Protein AF-A0A850J773-F1 (afdb_monomer_lite)

Structure (mmCIF, N/CA/C/O backbone):
data_AF-A0A850J773-F1
#
_entry.id   AF-A0A850J773-F1
#
loop_
_atom_site.group_PDB
_atom_site.id
_atom_site.type_symbol
_atom_site.label_atom_id
_atom_site.label_alt_id
_atom_site.label_comp_id
_atom_site.label_asym_id
_atom_site.label_entity_id
_atom_site.label_seq_id
_atom_site.pdbx_PDB_ins_code
_atom_site.Cartn_x
_atom_site.Cartn_y
_atom_site.Cartn_z
_atom_site.occupancy
_atom_site.B_iso_or_equiv
_atom_site.auth_seq_id
_atom_site.auth_comp_id
_atom_site.auth_asym_id
_atom_site.auth_atom_id
_atom_site.pdbx_PDB_model_num
ATOM 1 N N . MET A 1 1 ? -44.066 20.534 68.972 1.00 58.81 1 MET A N 1
ATOM 2 C CA . MET A 1 1 ? -43.084 21.123 68.030 1.00 58.81 1 MET A CA 1
ATOM 3 C C . MET A 1 1 ? -41.757 20.356 67.958 1.00 58.81 1 MET A C 1
ATOM 5 O O . MET A 1 1 ? -41.167 20.352 66.892 1.00 58.81 1 MET A O 1
ATOM 9 N N . LEU A 1 2 ? -41.313 19.636 69.001 1.00 62.97 2 LEU A N 1
ATOM 10 C CA . LEU A 1 2 ? -40.086 18.809 68.948 1.00 62.97 2 LEU A CA 1
ATOM 11 C C . LEU A 1 2 ? -40.220 17.510 68.120 1.00 62.97 2 LEU A C 1
ATOM 13 O O . LEU A 1 2 ? -39.274 17.118 67.444 1.00 62.97 2 LEU A O 1
ATOM 17 N N . ALA A 1 3 ? -41.398 16.875 68.120 1.00 63.06 3 ALA A N 1
ATOM 18 C CA . ALA A 1 3 ? -41.641 15.643 67.357 1.00 63.06 3 ALA A CA 1
ATOM 19 C C . ALA A 1 3 ? -41.588 15.845 65.825 1.00 63.06 3 ALA A C 1
ATOM 21 O O . ALA A 1 3 ? -41.053 14.999 65.116 1.00 63.06 3 ALA A O 1
ATOM 22 N N . ASP A 1 4 ? -42.066 16.992 65.322 1.00 69.94 4 ASP A N 1
ATOM 23 C CA . ASP A 1 4 ? -42.045 17.335 63.886 1.00 69.94 4 ASP A CA 1
ATOM 24 C C . ASP A 1 4 ? -40.612 17.538 63.360 1.00 69.94 4 ASP A C 1
ATOM 26 O O . ASP A 1 4 ? -40.263 17.100 62.265 1.00 69.94 4 ASP A O 1
ATOM 30 N N . LEU A 1 5 ? -39.737 18.132 64.180 1.00 69.94 5 LEU A N 1
ATOM 31 C CA . LEU A 1 5 ? -38.326 18.335 63.839 1.00 69.94 5 LEU A CA 1
ATOM 32 C C . LEU A 1 5 ? -37.548 17.013 63.779 1.00 69.94 5 LEU A C 1
ATOM 34 O O . LEU A 1 5 ? -36.733 16.823 62.876 1.00 69.94 5 LEU A O 1
ATOM 38 N N . GLY A 1 6 ? -37.831 16.080 64.692 1.00 72.38 6 GLY A N 1
ATOM 39 C CA . GLY A 1 6 ? -37.252 14.734 64.658 1.00 72.38 6 GLY A CA 1
ATOM 40 C C . GLY A 1 6 ? -37.670 13.955 63.409 1.00 72.38 6 GLY A C 1
ATOM 41 O O . GLY A 1 6 ? -36.832 13.354 62.742 1.00 72.38 6 GLY A O 1
ATOM 42 N N . GLN A 1 7 ? -38.947 14.041 63.031 1.00 76.19 7 GLN A N 1
ATOM 43 C CA . GLN A 1 7 ? -39.485 13.342 61.863 1.00 76.19 7 GLN A CA 1
ATOM 44 C C . GLN A 1 7 ? -38.926 13.891 60.540 1.00 76.19 7 GLN A C 1
ATOM 46 O O . GLN A 1 7 ? -38.600 13.124 59.633 1.00 76.19 7 GLN A O 1
ATOM 51 N N . ARG A 1 8 ? -38.739 15.215 60.444 1.00 72.19 8 ARG A N 1
ATOM 52 C CA . ARG A 1 8 ? -38.042 15.853 59.313 1.00 72.19 8 ARG A CA 1
ATOM 53 C C . ARG A 1 8 ? -36.569 15.455 59.248 1.00 72.19 8 ARG A C 1
ATOM 55 O O . ARG A 1 8 ? -36.061 15.200 58.160 1.00 72.19 8 ARG A O 1
ATOM 62 N N . SER A 1 9 ? -35.894 15.377 60.395 1.00 78.50 9 SER A N 1
ATOM 63 C CA . SER A 1 9 ? -34.486 14.975 60.470 1.00 78.50 9 SER A CA 1
ATOM 64 C C . SER A 1 9 ? -34.274 13.531 60.006 1.00 78.50 9 SER A C 1
ATOM 66 O O . SER A 1 9 ? -33.351 13.275 59.237 1.00 78.50 9 SER A O 1
ATOM 68 N N . GLU A 1 10 ? -35.149 12.604 60.402 1.00 85.69 10 GLU A N 1
ATOM 69 C CA . GLU A 1 10 ? -35.089 11.210 59.944 1.00 85.69 10 GLU A CA 1
ATOM 70 C C . GLU A 1 10 ? -35.346 11.073 58.443 1.00 85.69 10 GLU A C 1
ATOM 72 O O . GLU A 1 10 ? -34.638 10.333 57.759 1.00 85.69 10 GLU A O 1
ATOM 77 N N . ARG A 1 11 ? -36.301 11.841 57.906 1.00 83.50 11 ARG A N 1
ATOM 78 C CA . ARG A 1 11 ? -36.581 11.858 56.468 1.00 83.50 11 ARG A CA 1
ATOM 79 C C . ARG A 1 11 ? -35.377 12.343 55.660 1.00 83.50 11 ARG A C 1
ATOM 81 O O . ARG A 1 11 ? -34.962 11.667 54.730 1.00 83.50 11 ARG A O 1
ATOM 88 N N . LEU A 1 12 ? -34.756 13.444 56.081 1.00 83.31 12 LEU A N 1
ATOM 89 C CA . LEU A 1 12 ? -33.557 13.977 55.428 1.00 83.31 12 LEU A CA 1
ATOM 90 C C . LEU A 1 12 ? -32.383 12.990 55.464 1.00 83.31 12 LEU A C 1
ATOM 92 O O . LEU A 1 12 ? -31.647 12.878 54.490 1.00 83.31 12 LEU A O 1
ATOM 96 N N . ARG A 1 13 ? -32.211 12.242 56.563 1.00 86.00 13 ARG A N 1
ATOM 97 C CA . ARG A 1 13 ? -31.188 11.185 56.650 1.00 86.00 13 ARG A CA 1
ATOM 98 C C . ARG A 1 13 ? -31.476 10.010 55.718 1.00 86.00 13 ARG A C 1
ATOM 100 O O . ARG A 1 13 ? -30.536 9.400 55.217 1.00 86.00 13 ARG A O 1
ATOM 107 N N . ALA A 1 14 ? -32.747 9.662 55.524 1.00 89.62 14 ALA A N 1
ATOM 108 C CA . ALA A 1 14 ? -33.141 8.626 54.577 1.00 89.62 14 ALA A CA 1
ATOM 109 C C . ALA A 1 14 ? -32.876 9.067 53.132 1.00 89.62 14 ALA A C 1
ATOM 111 O O . ALA A 1 14 ? -32.243 8.318 52.391 1.00 89.62 14 ALA A O 1
ATOM 112 N N . ASP A 1 15 ? -33.260 10.296 52.785 1.00 83.56 15 ASP A N 1
ATOM 113 C CA . ASP A 1 15 ? -33.037 10.870 51.455 1.00 83.56 15 ASP A CA 1
ATOM 114 C C . ASP A 1 15 ? -31.532 10.965 51.136 1.00 83.56 15 ASP A C 1
ATOM 116 O O . ASP A 1 15 ? -31.108 10.623 50.035 1.00 83.56 15 ASP A O 1
ATOM 120 N N . LEU A 1 16 ? -30.696 11.343 52.114 1.00 87.94 16 LEU A N 1
ATOM 121 C CA . LEU A 1 16 ? -29.240 11.420 51.937 1.00 87.94 16 LEU A CA 1
ATOM 122 C C . LEU A 1 16 ? -28.620 10.054 51.599 1.00 87.94 16 LEU A C 1
ATOM 124 O O . LEU A 1 16 ? -27.820 9.956 50.673 1.00 87.94 16 LEU A O 1
ATOM 128 N N . ARG A 1 17 ? -29.031 8.992 52.307 1.00 92.56 17 ARG A N 1
ATOM 129 C CA . ARG A 1 17 ? -28.554 7.623 52.046 1.00 92.56 17 ARG A CA 1
ATOM 130 C C . ARG A 1 17 ? -28.968 7.119 50.665 1.00 92.56 17 ARG A C 1
ATOM 132 O O . ARG A 1 17 ? -28.201 6.406 50.023 1.00 92.56 17 ARG A O 1
ATOM 139 N N . ASP A 1 18 ? -30.167 7.475 50.213 1.00 91.38 18 ASP A N 1
ATOM 140 C CA . ASP A 1 18 ? -30.659 7.090 48.888 1.00 91.38 18 ASP A CA 1
ATOM 141 C C . ASP A 1 18 ? -29.899 7.817 47.764 1.00 91.38 18 ASP A C 1
ATOM 143 O O . ASP A 1 18 ? -29.478 7.202 46.780 1.00 91.38 18 ASP A O 1
ATOM 147 N N . LEU A 1 19 ? -29.616 9.111 47.954 1.00 86.81 19 LEU A N 1
ATOM 148 C CA . LEU A 1 19 ? -28.778 9.905 47.051 1.00 86.81 19 LEU A CA 1
ATOM 149 C C . LEU A 1 19 ? -27.335 9.388 46.986 1.00 86.81 19 LEU A C 1
ATOM 151 O O . LEU A 1 19 ? -26.788 9.253 45.892 1.00 86.81 19 LEU A O 1
ATOM 155 N N . GLU A 1 20 ? -26.728 9.051 48.125 1.00 90.50 20 GLU A N 1
ATOM 156 C CA . GLU A 1 20 ? -25.395 8.435 48.180 1.00 90.50 20 GLU A CA 1
ATOM 157 C C . GLU A 1 20 ? -25.377 7.068 47.478 1.00 90.50 20 GLU A C 1
ATOM 159 O O . GLU A 1 20 ? -24.472 6.782 46.692 1.00 90.50 20 GLU A O 1
ATOM 164 N N . GLY A 1 21 ? -26.411 6.245 47.689 1.00 90.06 21 GLY A N 1
ATOM 165 C CA . GLY A 1 21 ? -26.567 4.955 47.016 1.00 90.06 21 GLY A CA 1
ATOM 166 C C . GLY A 1 21 ? -26.762 5.081 45.502 1.00 90.06 21 GLY A C 1
ATOM 167 O O . GLY A 1 21 ? -26.214 4.285 44.733 1.00 90.06 21 GLY A O 1
ATOM 168 N N . THR A 1 22 ? -27.505 6.097 45.062 1.00 85.62 22 THR A N 1
ATOM 169 C CA . THR A 1 22 ? -27.707 6.416 43.643 1.00 85.62 22 THR A CA 1
ATOM 170 C C . THR A 1 22 ? -26.409 6.900 43.006 1.00 85.62 22 THR A C 1
ATOM 172 O O . THR A 1 22 ? -26.013 6.381 41.963 1.00 85.62 22 THR A O 1
ATOM 175 N N . ARG A 1 23 ? -25.689 7.814 43.666 1.00 83.31 23 ARG A N 1
ATOM 176 C CA . ARG A 1 23 ? -24.384 8.312 43.217 1.00 83.31 23 ARG A CA 1
ATOM 177 C C . ARG A 1 23 ? -23.370 7.180 43.047 1.00 83.31 23 ARG A C 1
ATOM 179 O O . ARG A 1 23 ? -22.786 7.060 41.978 1.00 83.31 23 ARG A O 1
ATOM 186 N N . ALA A 1 24 ? -23.228 6.308 44.045 1.00 85.44 24 ALA A N 1
ATOM 187 C CA . ALA A 1 24 ? -22.283 5.192 43.985 1.00 85.44 24 ALA A CA 1
ATOM 188 C C . ALA A 1 24 ? -22.616 4.181 42.870 1.00 85.44 24 ALA A C 1
ATOM 190 O O . ALA A 1 24 ? -21.734 3.489 42.367 1.00 85.44 24 ALA A O 1
ATOM 191 N N . ARG A 1 25 ? -23.895 4.049 42.493 1.00 82.62 25 ARG A N 1
ATOM 192 C CA . ARG A 1 25 ? -24.319 3.209 41.364 1.00 82.62 25 ARG A CA 1
ATOM 193 C C . ARG A 1 25 ? -23.948 3.852 40.029 1.00 82.62 25 ARG A C 1
ATOM 195 O O . ARG A 1 25 ? -23.358 3.178 39.197 1.00 82.62 25 ARG A O 1
ATOM 202 N N . LEU A 1 26 ? -24.218 5.150 39.882 1.00 79.50 26 LEU A N 1
ATOM 203 C CA . LEU A 1 26 ? -23.856 5.921 38.691 1.00 79.50 26 LEU A CA 1
ATOM 204 C C . LEU A 1 26 ? -22.338 5.975 38.470 1.00 79.50 26 LEU A C 1
ATOM 206 O O . LEU A 1 26 ? -21.896 5.861 37.333 1.00 79.50 26 LEU A O 1
ATOM 210 N N . GLU A 1 27 ? -21.542 6.101 39.537 1.00 77.00 27 GLU A N 1
ATOM 211 C CA . GLU A 1 27 ? -20.073 6.061 39.459 1.00 77.00 27 GLU A CA 1
ATOM 212 C C . GLU A 1 27 ? -19.576 4.702 38.926 1.00 77.00 27 GLU A C 1
ATOM 214 O O . GLU A 1 27 ? -18.782 4.674 37.990 1.00 77.00 27 GLU A O 1
ATOM 219 N N . ARG A 1 28 ? -20.116 3.575 39.418 1.00 79.06 28 ARG A N 1
ATOM 220 C CA . ARG A 1 28 ? -19.766 2.229 38.915 1.00 79.06 28 ARG A CA 1
ATOM 221 C C . ARG A 1 28 ? -20.194 1.985 37.466 1.00 79.06 28 ARG A C 1
ATOM 223 O O . ARG A 1 28 ? -19.450 1.367 36.709 1.00 79.06 28 ARG A O 1
ATOM 230 N N . ASP A 1 29 ? -21.382 2.447 37.082 1.00 75.88 29 ASP A N 1
ATOM 231 C CA . ASP A 1 29 ? -21.880 2.304 35.709 1.00 75.88 29 ASP A CA 1
ATOM 232 C C . ASP A 1 29 ? -21.045 3.152 34.731 1.00 75.88 29 ASP A C 1
ATOM 234 O O . ASP A 1 29 ? -20.742 2.704 33.623 1.00 75.88 29 ASP A O 1
ATOM 238 N N . ALA A 1 30 ? -20.614 4.345 35.158 1.00 73.88 30 ALA A N 1
ATOM 239 C CA . ALA A 1 30 ? -19.709 5.199 34.394 1.00 73.88 30 ALA A CA 1
ATOM 240 C C . ALA A 1 30 ? -18.315 4.566 34.230 1.00 73.88 30 ALA A C 1
ATOM 242 O O . ALA A 1 30 ? -17.812 4.520 33.110 1.00 73.88 30 ALA A O 1
ATOM 243 N N . GLU A 1 31 ? -17.728 4.019 35.302 1.00 76.19 31 GLU A N 1
ATOM 244 C CA . GLU A 1 31 ? -16.441 3.300 35.263 1.00 76.19 31 GLU A CA 1
ATOM 245 C C . GLU A 1 31 ? -16.491 2.042 34.376 1.00 76.19 31 GLU A C 1
ATOM 247 O O . GLU A 1 31 ? -15.561 1.759 33.618 1.00 76.19 31 GLU A O 1
ATOM 252 N N . GLY A 1 32 ? -17.589 1.280 34.427 1.00 73.94 32 GLY A N 1
ATOM 253 C CA . GLY A 1 32 ? -17.797 0.128 33.546 1.00 73.94 32 GLY A CA 1
ATOM 254 C C . GLY A 1 32 ? -17.945 0.533 32.075 1.00 73.94 32 GLY A C 1
ATOM 255 O O . GLY A 1 32 ? -17.404 -0.133 31.188 1.00 73.94 32 GLY A O 1
ATOM 256 N N . GLY A 1 33 ? -18.635 1.647 31.816 1.00 76.38 33 GLY A N 1
ATOM 257 C CA . GLY A 1 33 ? -18.763 2.238 30.485 1.00 76.38 33 GLY A CA 1
ATOM 258 C C . GLY A 1 33 ? -17.424 2.703 29.915 1.00 76.38 33 GLY A C 1
ATOM 259 O O . GLY A 1 33 ? -17.122 2.404 28.759 1.00 76.38 33 GLY A O 1
ATOM 260 N N . THR A 1 34 ? -16.589 3.360 30.725 1.00 80.00 34 THR A N 1
ATOM 261 C CA . THR A 1 34 ? -15.258 3.812 30.292 1.00 80.00 34 THR A CA 1
ATOM 262 C C . THR A 1 34 ? -14.318 2.637 30.029 1.00 80.00 34 THR A C 1
ATOM 264 O O . THR A 1 34 ? -13.646 2.617 29.002 1.00 80.00 34 THR A O 1
ATOM 267 N N . ALA A 1 35 ? -14.322 1.607 30.883 1.00 80.62 35 ALA A N 1
ATOM 268 C CA . ALA A 1 35 ? -13.496 0.413 30.686 1.00 80.62 35 ALA A CA 1
ATOM 269 C C . ALA A 1 35 ? -13.868 -0.372 29.413 1.00 80.62 35 ALA A C 1
ATOM 271 O O . ALA A 1 35 ? -12.991 -0.886 28.715 1.00 80.62 35 ALA A O 1
ATOM 272 N N . LEU A 1 36 ? -15.164 -0.466 29.094 1.00 84.00 36 LEU A N 1
ATOM 273 C CA . LEU A 1 36 ? -15.629 -1.115 27.867 1.00 84.00 36 LEU A CA 1
ATOM 274 C C . LEU A 1 36 ? -15.214 -0.332 26.617 1.00 84.00 36 LEU A C 1
ATOM 276 O O . LEU A 1 36 ? -14.828 -0.944 25.620 1.00 84.00 36 LEU A O 1
ATOM 280 N N . GLU A 1 37 ? -15.289 0.997 26.664 1.00 85.94 37 GLU A N 1
ATOM 281 C CA . GLU A 1 37 ? -14.901 1.838 25.533 1.00 85.94 37 GLU A CA 1
ATOM 282 C C . GLU A 1 37 ? -13.394 1.761 25.270 1.00 85.94 37 GLU A C 1
ATOM 284 O O . GLU A 1 37 ? -12.984 1.463 24.148 1.00 85.94 37 GLU A O 1
ATOM 289 N N . GLU A 1 38 ? -12.566 1.852 26.315 1.00 88.25 38 GLU A N 1
ATOM 290 C CA . GLU A 1 38 ? -11.119 1.642 26.188 1.00 88.25 38 GLU A CA 1
ATOM 291 C C . GLU A 1 38 ? -10.780 0.264 25.602 1.00 88.25 38 GLU A C 1
ATOM 293 O O . GLU A 1 38 ? -9.881 0.129 24.768 1.00 88.25 38 GLU A O 1
ATOM 298 N N . ALA A 1 39 ? -11.491 -0.789 26.021 1.00 86.88 39 ALA A N 1
ATOM 299 C CA . ALA A 1 39 ? -11.277 -2.130 25.488 1.00 86.88 39 ALA A CA 1
ATOM 300 C C . ALA A 1 39 ? -11.608 -2.213 23.987 1.00 86.88 39 ALA A C 1
ATOM 302 O O . ALA A 1 39 ? -10.890 -2.881 23.237 1.00 86.88 39 ALA A O 1
ATOM 303 N N . ARG A 1 40 ? -12.658 -1.517 23.530 1.00 89.44 40 ARG A N 1
ATOM 304 C CA . ARG A 1 40 ? -13.038 -1.444 22.109 1.00 89.44 40 ARG A CA 1
ATOM 305 C C . ARG A 1 40 ? -12.035 -0.657 21.278 1.00 89.44 40 ARG A C 1
ATOM 307 O O . ARG A 1 40 ? -11.681 -1.106 20.186 1.00 89.44 40 ARG A O 1
ATOM 314 N N . GLU A 1 41 ? -11.543 0.469 21.784 1.00 89.69 41 GLU A N 1
ATOM 315 C CA . GLU A 1 41 ? -10.503 1.257 21.113 1.00 89.69 41 GLU A CA 1
ATOM 316 C C . GLU A 1 41 ? -9.211 0.448 20.952 1.00 89.69 41 GLU A C 1
ATOM 318 O O . GLU A 1 41 ? -8.627 0.395 19.864 1.00 89.69 41 GLU A O 1
ATOM 323 N N . ARG A 1 42 ? -8.798 -0.272 22.004 1.00 88.88 42 ARG A N 1
ATOM 324 C CA . ARG A 1 42 ? -7.638 -1.175 21.947 1.00 88.88 42 ARG A CA 1
ATOM 325 C C . ARG A 1 42 ? -7.860 -2.314 20.959 1.00 88.88 42 ARG A C 1
ATOM 327 O O . ARG A 1 42 ? -6.982 -2.581 20.145 1.00 88.88 42 ARG A O 1
ATOM 334 N N . ALA A 1 43 ? -9.027 -2.959 20.986 1.00 88.31 43 ALA A N 1
ATOM 335 C CA . ALA A 1 43 ? -9.360 -4.026 20.043 1.00 88.31 43 ALA A CA 1
ATOM 336 C C . ALA A 1 43 ? -9.339 -3.532 18.588 1.00 88.31 43 ALA A C 1
ATOM 3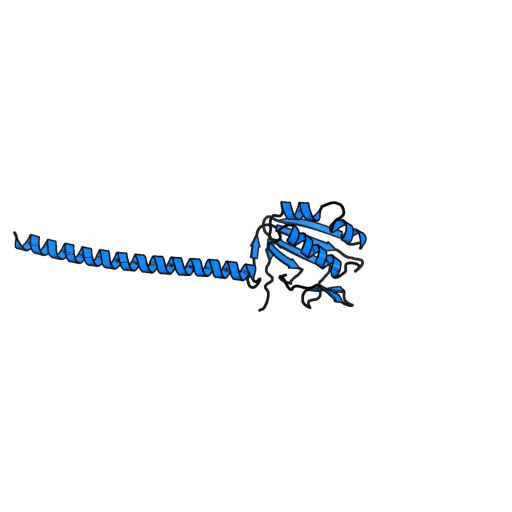38 O O . ALA A 1 43 ? -8.807 -4.217 17.717 1.00 88.31 43 ALA A O 1
ATOM 339 N N . THR A 1 44 ? -9.850 -2.325 18.337 1.00 87.31 44 THR A N 1
ATOM 340 C CA . THR A 1 44 ? -9.800 -1.681 17.017 1.00 87.31 44 THR A CA 1
ATOM 341 C C . THR A 1 44 ? -8.359 -1.424 16.589 1.00 87.31 44 THR A C 1
ATOM 343 O O . THR A 1 44 ? -7.960 -1.817 15.495 1.00 87.31 44 THR A O 1
ATOM 346 N N . THR A 1 45 ? -7.550 -0.847 17.480 1.00 86.12 45 THR A N 1
ATOM 347 C CA . THR A 1 45 ? -6.123 -0.591 17.239 1.00 86.12 45 THR A CA 1
ATOM 348 C C . THR A 1 45 ? -5.386 -1.884 16.888 1.00 86.12 45 THR A C 1
ATOM 350 O O . THR A 1 45 ? -4.711 -1.960 15.863 1.00 86.12 45 THR A O 1
ATOM 353 N N . TYR A 1 46 ? -5.569 -2.942 17.682 1.00 87.94 46 TYR A N 1
ATOM 354 C CA . TYR A 1 46 ? -4.956 -4.241 17.412 1.00 87.94 46 TYR A CA 1
ATOM 355 C C . TYR A 1 46 ? -5.471 -4.883 16.126 1.00 87.94 46 TYR A C 1
ATOM 357 O O . TYR A 1 46 ? -4.681 -5.481 15.402 1.00 87.94 46 TYR A O 1
ATOM 365 N N . GLY A 1 47 ? -6.757 -4.735 15.802 1.00 87.69 47 GLY A N 1
ATOM 366 C CA . GLY A 1 47 ? -7.317 -5.239 14.551 1.00 87.69 47 GLY A CA 1
ATOM 367 C C . GLY A 1 47 ? -6.731 -4.548 13.317 1.00 87.69 47 GLY A C 1
ATOM 368 O O . GLY A 1 47 ? -6.432 -5.207 12.322 1.00 87.69 47 GLY A O 1
ATOM 369 N N . ILE A 1 48 ? -6.488 -3.235 13.384 1.00 88.31 48 ILE A N 1
ATOM 370 C CA . ILE A 1 48 ? -5.810 -2.497 12.309 1.00 88.31 48 ILE A CA 1
ATOM 371 C C . ILE A 1 48 ? -4.353 -2.960 12.178 1.00 88.31 48 ILE A C 1
ATOM 373 O O . ILE A 1 48 ? -3.922 -3.271 11.065 1.00 88.31 48 ILE A O 1
ATOM 377 N N . LEU A 1 49 ? -3.619 -3.072 13.292 1.00 85.50 49 LEU A N 1
ATOM 378 C CA . LEU A 1 49 ? -2.217 -3.517 13.306 1.00 85.50 49 LEU A CA 1
ATOM 379 C C . LEU A 1 49 ? -2.052 -4.959 12.803 1.00 85.50 49 LEU A C 1
ATOM 381 O O . LEU A 1 49 ? -1.135 -5.250 12.041 1.00 85.50 49 LEU A O 1
ATOM 385 N N . ALA A 1 50 ? -2.965 -5.855 13.184 1.00 84.88 50 ALA A N 1
ATOM 386 C CA . ALA A 1 50 ? -2.999 -7.238 12.708 1.00 84.88 50 ALA A CA 1
ATOM 387 C C . ALA A 1 50 ? -3.487 -7.360 11.252 1.00 84.88 50 ALA A C 1
ATOM 389 O O . ALA A 1 50 ? -3.418 -8.432 10.651 1.00 84.88 50 ALA A O 1
ATOM 390 N N . GLY A 1 51 ? -4.009 -6.275 10.677 1.00 89.31 51 GLY A N 1
ATOM 391 C CA . GLY A 1 51 ? -4.579 -6.261 9.339 1.00 89.31 51 GLY A CA 1
ATOM 392 C C . GLY A 1 51 ? -5.950 -6.920 9.219 1.00 89.31 51 GLY A C 1
ATOM 393 O O . GLY A 1 51 ? -6.397 -7.133 8.098 1.00 89.31 51 GLY A O 1
ATOM 394 N N . THR A 1 52 ? -6.626 -7.237 10.325 1.00 89.69 52 THR A N 1
ATOM 395 C CA . THR A 1 52 ? -7.956 -7.875 10.345 1.00 89.69 52 THR A CA 1
ATOM 396 C C . THR A 1 52 ? -9.109 -6.877 10.246 1.00 89.69 52 THR A C 1
ATOM 398 O O . THR A 1 52 ? -10.242 -7.277 9.985 1.00 89.69 52 THR A O 1
ATOM 401 N N . LEU A 1 53 ? -8.830 -5.580 10.408 1.00 91.19 53 LEU A N 1
ATOM 402 C CA . LEU A 1 53 ? -9.785 -4.492 10.199 1.00 91.19 53 LEU A CA 1
ATOM 403 C C . LEU A 1 53 ? -9.345 -3.561 9.057 1.00 91.19 53 LEU A C 1
ATOM 405 O O . LEU A 1 53 ? -8.136 -3.385 8.829 1.00 91.19 53 LEU A O 1
ATOM 409 N N . PRO A 1 54 ? -10.306 -2.958 8.329 1.00 94.81 54 PRO A N 1
ATOM 410 C CA . PRO A 1 54 ? -10.004 -1.915 7.358 1.00 94.81 54 PRO A CA 1
ATOM 411 C C . PRO A 1 54 ? -9.441 -0.678 8.066 1.00 94.81 54 PRO A C 1
ATOM 413 O O . PRO A 1 54 ? -9.641 -0.486 9.267 1.00 94.81 54 PRO A O 1
ATOM 416 N N . ALA A 1 55 ? -8.743 0.165 7.314 1.00 95.00 55 ALA A N 1
ATOM 417 C CA . ALA A 1 55 ? -8.147 1.390 7.833 1.00 95.00 55 ALA A CA 1
ATOM 418 C C . ALA A 1 55 ? -8.331 2.548 6.854 1.00 95.00 55 ALA A C 1
ATOM 420 O O . ALA A 1 55 ? -8.373 2.354 5.638 1.00 95.00 55 ALA A O 1
ATOM 421 N N . GLU A 1 56 ? -8.405 3.763 7.387 1.00 97.12 56 GLU A N 1
ATOM 422 C CA . GLU A 1 56 ? -8.460 4.988 6.600 1.00 97.12 56 GLU A CA 1
ATOM 423 C C . GLU A 1 56 ? -7.537 6.040 7.213 1.00 97.12 56 GLU A C 1
ATOM 425 O O . GLU A 1 56 ? -7.436 6.148 8.433 1.00 97.12 56 GLU A O 1
ATOM 430 N N . GLY A 1 57 ? -6.885 6.839 6.374 1.00 97.44 57 GLY A N 1
ATOM 431 C CA . GLY A 1 57 ? -5.986 7.896 6.834 1.00 97.44 57 GLY A CA 1
ATOM 432 C C . GLY A 1 57 ? -5.338 8.656 5.680 1.00 97.44 57 GLY A C 1
ATOM 433 O O . GLY A 1 57 ? -5.610 8.342 4.518 1.00 97.44 57 GLY A O 1
ATOM 434 N N . PRO A 1 58 ? -4.506 9.670 5.959 1.00 98.44 58 PRO A N 1
ATOM 435 C CA . PRO A 1 58 ? -3.704 10.313 4.924 1.00 98.44 58 PRO A CA 1
ATOM 436 C C . PRO A 1 58 ? -2.724 9.308 4.314 1.00 98.44 58 PRO A C 1
ATOM 438 O O . PRO A 1 58 ? -2.368 8.309 4.940 1.00 98.44 58 PRO A O 1
ATOM 441 N N . GLY A 1 59 ? -2.302 9.550 3.077 1.00 98.62 59 GLY A N 1
ATOM 442 C CA . GLY A 1 59 ? -1.377 8.636 2.427 1.00 98.62 59 GLY A CA 1
ATOM 443 C C . GLY A 1 59 ? -1.217 8.869 0.935 1.00 98.62 59 GLY A C 1
ATOM 444 O O . GLY A 1 59 ? -1.496 9.954 0.422 1.00 98.62 59 GLY A O 1
ATOM 445 N N . ILE A 1 60 ? -0.760 7.845 0.223 1.00 98.62 60 ILE A N 1
ATOM 446 C CA . ILE A 1 60 ? -0.534 7.915 -1.220 1.00 98.62 60 ILE A CA 1
ATOM 447 C C . ILE A 1 60 ? -1.206 6.756 -1.957 1.00 98.62 60 ILE A C 1
ATOM 449 O O . ILE A 1 60 ? -1.378 5.654 -1.435 1.00 98.62 60 ILE A O 1
ATOM 453 N N . GLU A 1 61 ? -1.552 7.026 -3.209 1.00 98.56 61 GLU A N 1
ATOM 454 C CA . GLU A 1 61 ? -1.843 6.017 -4.220 1.00 98.56 61 GLU A CA 1
ATOM 455 C C . GLU A 1 61 ? -0.661 5.950 -5.191 1.00 98.56 61 GLU A C 1
ATOM 457 O O . GLU A 1 61 ? -0.309 6.948 -5.825 1.00 98.56 61 GLU A O 1
ATOM 462 N N . LEU A 1 62 ? -0.047 4.776 -5.296 1.00 98.19 62 LEU A N 1
ATOM 463 C CA . LEU A 1 62 ? 1.049 4.482 -6.208 1.00 98.19 62 LEU A CA 1
ATOM 464 C C . LEU A 1 62 ? 0.541 3.523 -7.293 1.00 98.19 62 LEU A C 1
ATOM 466 O O . LEU A 1 62 ? 0.121 2.406 -7.005 1.00 98.19 62 LEU A O 1
ATOM 470 N N . LEU A 1 63 ? 0.588 3.965 -8.547 1.00 98.25 63 LEU A N 1
ATOM 471 C CA . LEU A 1 63 ? 0.206 3.178 -9.718 1.00 98.25 63 LEU A CA 1
ATOM 472 C C . LEU A 1 63 ? 1.443 2.854 -10.551 1.00 98.25 63 LEU A C 1
ATOM 474 O O . LEU A 1 63 ? 2.166 3.759 -10.975 1.00 98.25 63 LEU A O 1
ATOM 478 N N . ILE A 1 64 ? 1.652 1.567 -10.826 1.00 98.06 64 ILE A N 1
ATOM 479 C CA . ILE A 1 64 ? 2.749 1.066 -11.657 1.00 98.06 64 ILE A CA 1
ATOM 480 C C . ILE A 1 64 ? 2.148 0.426 -12.910 1.00 98.06 64 ILE A C 1
ATOM 482 O O . ILE A 1 64 ? 1.609 -0.679 -12.878 1.00 98.06 64 ILE A O 1
ATOM 486 N N . SER A 1 65 ? 2.235 1.135 -14.032 1.00 97.88 65 SER A N 1
ATOM 487 C CA . SER A 1 65 ? 1.816 0.632 -15.344 1.00 97.88 65 SER A CA 1
ATOM 488 C C . SER A 1 65 ? 2.974 -0.085 -16.022 1.00 97.88 65 SER A C 1
ATOM 490 O O . SER A 1 65 ? 4.039 0.501 -16.186 1.00 97.88 65 SER A O 1
ATOM 492 N N . ASP A 1 66 ? 2.760 -1.316 -16.468 1.00 96.12 66 ASP A N 1
ATOM 493 C CA . ASP A 1 66 ? 3.785 -2.151 -17.097 1.00 96.12 66 ASP A CA 1
ATOM 494 C C . ASP A 1 66 ? 3.266 -2.776 -18.404 1.00 96.12 66 ASP A C 1
ATOM 496 O O . ASP A 1 66 ? 2.947 -3.965 -18.457 1.00 96.12 66 ASP A O 1
ATOM 500 N N . PRO A 1 67 ? 3.150 -1.988 -19.488 1.00 93.88 67 PRO A N 1
ATOM 501 C CA . PRO A 1 67 ? 2.624 -2.487 -20.760 1.00 93.88 67 PRO A CA 1
ATOM 502 C C . PRO A 1 67 ? 3.514 -3.567 -21.397 1.00 93.88 67 PRO A C 1
ATOM 504 O O . PRO A 1 67 ? 3.062 -4.293 -22.277 1.00 93.88 67 PRO A O 1
ATOM 507 N N . GLY A 1 68 ? 4.782 -3.663 -20.981 1.00 92.44 68 GLY A N 1
ATOM 508 C CA . GLY A 1 68 ? 5.731 -4.656 -21.478 1.00 92.44 68 GLY A CA 1
ATOM 509 C C . GLY A 1 68 ? 5.769 -5.956 -20.673 1.00 92.44 68 GLY A C 1
ATOM 510 O O . GLY A 1 68 ? 6.521 -6.847 -21.061 1.00 92.44 68 GLY A O 1
ATOM 511 N N . ASN A 1 69 ? 5.014 -6.059 -19.572 1.00 92.94 69 ASN A N 1
ATOM 512 C CA . ASN A 1 69 ? 5.056 -7.178 -18.624 1.00 92.94 69 ASN A CA 1
ATOM 513 C C . ASN A 1 69 ? 6.493 -7.537 -18.176 1.00 92.94 69 ASN A C 1
ATOM 515 O O . ASN A 1 69 ? 6.915 -8.700 -18.182 1.00 92.94 69 ASN A O 1
ATOM 519 N N . ARG A 1 70 ? 7.291 -6.505 -17.881 1.00 94.81 70 ARG A N 1
ATOM 520 C CA . ARG A 1 70 ? 8.709 -6.609 -17.510 1.00 94.81 70 ARG A CA 1
ATOM 521 C C . ARG A 1 70 ? 8.960 -6.435 -16.015 1.00 94.81 70 ARG A C 1
ATOM 523 O O . ARG A 1 70 ? 10.032 -6.824 -15.555 1.00 94.81 70 ARG A O 1
ATOM 530 N N . VAL A 1 71 ? 8.003 -5.891 -15.269 1.00 96.62 71 VAL A N 1
ATOM 531 C CA . VAL A 1 71 ? 8.052 -5.773 -13.811 1.00 96.62 71 VAL A CA 1
ATOM 532 C C . VAL A 1 71 ? 7.958 -7.168 -13.201 1.00 96.62 71 VAL A C 1
ATOM 534 O O . VAL A 1 71 ? 7.070 -7.954 -13.528 1.00 96.62 71 VAL A O 1
ATOM 537 N N . LYS A 1 72 ? 8.908 -7.475 -12.322 1.00 96.50 72 LYS A N 1
ATOM 538 C CA . LYS A 1 72 ? 9.019 -8.755 -11.620 1.00 96.50 72 LYS A CA 1
ATOM 539 C C . LYS A 1 72 ? 8.600 -8.629 -10.165 1.00 96.50 72 LYS A C 1
ATOM 541 O O . LYS A 1 72 ? 8.542 -7.526 -9.618 1.00 96.50 72 LYS A O 1
ATOM 546 N N . ALA A 1 73 ? 8.389 -9.773 -9.524 1.00 97.75 73 ALA A N 1
ATOM 547 C CA . ALA A 1 73 ? 8.102 -9.882 -8.099 1.00 97.75 73 ALA A CA 1
ATOM 548 C C . ALA A 1 73 ? 9.073 -9.065 -7.239 1.00 97.75 73 ALA A C 1
ATOM 550 O O . ALA A 1 73 ? 8.633 -8.333 -6.357 1.00 97.75 73 ALA A O 1
ATOM 551 N N . ILE A 1 74 ? 10.372 -9.116 -7.554 1.00 96.56 74 ILE A N 1
ATOM 552 C CA . ILE A 1 74 ? 11.390 -8.344 -6.831 1.00 96.56 74 ILE A CA 1
ATOM 553 C C . ILE A 1 74 ? 11.141 -6.833 -6.904 1.00 96.56 74 ILE A C 1
ATOM 555 O O . ILE A 1 74 ? 11.281 -6.146 -5.906 1.00 96.56 74 ILE A O 1
ATOM 559 N N . ASN A 1 75 ? 10.677 -6.310 -8.042 1.00 96.69 75 ASN A N 1
ATOM 560 C CA . ASN A 1 75 ? 10.431 -4.876 -8.189 1.00 96.69 75 ASN A CA 1
ATOM 561 C C . ASN A 1 75 ? 9.224 -4.403 -7.368 1.00 96.69 75 ASN A C 1
ATOM 563 O O . ASN A 1 75 ? 9.226 -3.283 -6.862 1.00 96.69 75 ASN A O 1
ATOM 567 N N . LEU A 1 76 ? 8.184 -5.236 -7.259 1.00 97.81 76 LEU A N 1
ATOM 568 C CA . LEU A 1 76 ? 7.010 -4.930 -6.436 1.00 97.81 76 LEU A CA 1
ATOM 569 C C . LEU A 1 76 ? 7.303 -5.103 -4.944 1.00 97.81 76 LEU A C 1
ATOM 571 O O . LEU A 1 76 ? 6.795 -4.331 -4.131 1.00 97.81 76 LEU A O 1
ATOM 575 N N . LEU A 1 77 ? 8.154 -6.070 -4.592 1.00 97.38 77 LEU A N 1
ATOM 576 C CA . LEU A 1 77 ? 8.678 -6.206 -3.240 1.00 97.38 77 LEU A CA 1
ATOM 577 C C . LEU A 1 77 ? 9.491 -4.968 -2.852 1.00 97.38 77 LEU A C 1
ATOM 579 O O . LEU A 1 77 ? 9.222 -4.401 -1.800 1.00 97.38 77 LEU A O 1
ATOM 583 N N . ASP A 1 78 ? 10.409 -4.513 -3.707 1.00 96.12 78 ASP A N 1
ATOM 584 C CA . ASP A 1 78 ? 11.177 -3.284 -3.479 1.00 96.12 78 ASP A CA 1
ATOM 585 C C . ASP A 1 78 ? 10.236 -2.086 -3.290 1.00 96.12 78 ASP A C 1
ATOM 587 O O . ASP A 1 78 ? 10.395 -1.326 -2.341 1.00 96.12 78 ASP A O 1
ATOM 591 N N . ALA A 1 79 ? 9.189 -1.955 -4.118 1.00 97.00 79 ALA A N 1
ATOM 592 C CA . ALA A 1 79 ? 8.192 -0.895 -3.957 1.00 97.00 79 ALA A CA 1
ATOM 593 C C . ALA A 1 79 ? 7.507 -0.929 -2.584 1.00 97.00 79 ALA A C 1
ATOM 595 O O . ALA A 1 79 ? 7.304 0.113 -1.961 1.00 97.00 79 ALA A O 1
ATOM 596 N N . LEU A 1 80 ? 7.165 -2.124 -2.101 1.00 97.69 80 LEU A N 1
ATOM 597 C CA . LEU A 1 80 ? 6.598 -2.298 -0.771 1.00 97.69 80 LEU A CA 1
ATOM 598 C C . LEU A 1 80 ? 7.598 -1.941 0.340 1.00 97.69 80 LEU A C 1
ATOM 600 O O . LEU A 1 80 ? 7.194 -1.333 1.331 1.00 97.69 80 LEU A O 1
ATOM 604 N N . GLN A 1 81 ? 8.870 -2.324 0.210 1.00 96.19 81 GLN A N 1
ATOM 605 C CA . GLN A 1 81 ? 9.878 -2.010 1.229 1.00 96.19 81 GLN A CA 1
ATOM 606 C C . GLN A 1 81 ? 10.151 -0.510 1.296 1.00 96.19 81 GLN A C 1
ATOM 608 O O . GLN A 1 81 ? 10.137 0.054 2.379 1.00 96.19 81 GLN A O 1
ATOM 613 N N . GLU A 1 82 ? 10.257 0.161 0.153 1.00 96.25 82 GLU A N 1
ATOM 614 C CA . GLU A 1 82 ? 10.443 1.614 0.096 1.00 96.25 82 GLU A CA 1
ATOM 615 C C . GLU A 1 82 ? 9.268 2.366 0.740 1.00 96.25 82 GLU A C 1
ATOM 617 O O . GLU A 1 82 ? 9.464 3.354 1.445 1.00 96.25 82 GLU A O 1
ATOM 622 N N . LEU A 1 83 ? 8.033 1.880 0.564 1.00 97.25 83 LEU A N 1
ATOM 623 C CA . LEU A 1 83 ? 6.870 2.421 1.275 1.00 97.25 83 LEU A CA 1
ATOM 624 C C . LEU A 1 83 ? 7.002 2.256 2.795 1.00 97.25 83 LEU A C 1
ATOM 626 O O . LEU A 1 83 ? 6.712 3.196 3.532 1.00 97.25 83 LEU A O 1
ATOM 630 N N . ARG A 1 84 ? 7.440 1.085 3.272 1.00 96.50 84 ARG A N 1
ATOM 631 C CA . ARG A 1 84 ? 7.649 0.817 4.707 1.00 96.50 84 ARG A CA 1
ATOM 632 C C . ARG A 1 84 ? 8.755 1.684 5.291 1.00 96.50 84 ARG A C 1
ATOM 634 O O . ARG A 1 84 ? 8.549 2.294 6.337 1.00 96.50 84 ARG A O 1
ATOM 641 N N . ASP A 1 85 ? 9.880 1.784 4.594 1.00 96.25 85 ASP A N 1
ATOM 642 C CA . ASP A 1 85 ? 11.017 2.617 4.984 1.00 96.25 85 ASP A CA 1
ATOM 643 C C . ASP A 1 85 ? 10.622 4.100 5.038 1.00 96.25 85 ASP A C 1
ATOM 645 O O . ASP A 1 85 ? 11.085 4.845 5.901 1.00 96.25 85 ASP A O 1
ATOM 649 N N . ALA A 1 86 ? 9.698 4.519 4.169 1.00 96.69 86 ALA A N 1
ATOM 650 C CA . ALA A 1 86 ? 9.126 5.860 4.167 1.00 96.69 86 ALA A CA 1
ATOM 651 C C . ALA A 1 86 ? 7.994 6.083 5.193 1.00 96.69 86 ALA A C 1
ATOM 653 O O . ALA A 1 86 ? 7.386 7.156 5.202 1.00 96.69 86 ALA A O 1
ATOM 654 N N . GLY A 1 87 ? 7.706 5.102 6.052 1.00 96.62 87 GLY A N 1
ATOM 655 C CA . GLY A 1 87 ? 6.735 5.224 7.140 1.00 96.62 87 GLY A CA 1
ATOM 656 C C . GLY A 1 87 ? 5.294 4.869 6.769 1.00 96.62 87 GLY A C 1
ATOM 657 O O . GLY A 1 87 ? 4.370 5.348 7.423 1.00 96.62 87 GLY A O 1
ATOM 658 N N . ALA A 1 88 ? 5.068 4.054 5.735 1.00 97.50 88 ALA A N 1
ATOM 659 C CA . ALA A 1 88 ? 3.747 3.482 5.494 1.00 97.50 88 ALA A CA 1
ATOM 660 C C . ALA A 1 88 ? 3.369 2.508 6.623 1.00 97.50 88 ALA A C 1
ATOM 662 O O . ALA A 1 88 ? 4.053 1.514 6.868 1.00 97.50 88 ALA A O 1
ATOM 663 N N . GLU A 1 89 ? 2.242 2.771 7.276 1.00 94.50 89 GLU A N 1
ATOM 664 C CA . GLU A 1 89 ? 1.735 1.985 8.406 1.00 94.50 89 GLU A CA 1
ATOM 665 C C . GLU A 1 89 ? 0.802 0.865 7.939 1.00 94.50 89 GLU A C 1
ATOM 667 O O . GLU A 1 89 ? 0.796 -0.242 8.478 1.00 94.50 89 GLU A O 1
ATOM 672 N N . VAL A 1 90 ? 0.008 1.146 6.903 1.00 96.81 90 VAL A N 1
ATOM 673 C CA . VAL A 1 90 ? -0.932 0.198 6.308 1.00 96.81 90 VAL A CA 1
ATOM 674 C C . VAL A 1 90 ? -0.772 0.228 4.800 1.00 96.81 90 VAL A C 1
ATOM 676 O O . VAL A 1 90 ? -0.853 1.293 4.194 1.00 96.81 90 VAL A O 1
ATOM 679 N N . VAL A 1 91 ? -0.590 -0.944 4.189 1.00 98.00 91 VAL A N 1
ATOM 680 C CA . VAL A 1 91 ? -0.448 -1.073 2.736 1.00 98.00 91 VAL A CA 1
ATOM 681 C C . VAL A 1 91 ? -1.421 -2.112 2.188 1.00 98.00 91 VAL A C 1
ATOM 683 O O . VAL A 1 91 ? -1.604 -3.193 2.752 1.00 98.00 91 VAL A O 1
ATOM 686 N N . GLN A 1 92 ? -2.030 -1.783 1.057 1.00 98.19 92 GLN A N 1
ATOM 687 C CA . GLN A 1 92 ? -2.803 -2.692 0.224 1.00 98.19 92 GLN A CA 1
ATOM 688 C C . GLN A 1 92 ? -2.226 -2.676 -1.191 1.00 98.19 92 GLN A C 1
ATOM 690 O O . GLN A 1 92 ? -1.966 -1.604 -1.735 1.00 98.19 92 GLN A O 1
ATOM 695 N N . VAL A 1 93 ? -2.046 -3.860 -1.777 1.00 98.19 93 VAL A N 1
ATOM 696 C CA . VAL A 1 93 ? -1.654 -4.033 -3.183 1.00 98.19 93 VAL A CA 1
ATOM 697 C C . VAL A 1 93 ? -2.803 -4.707 -3.912 1.00 98.19 93 VAL A C 1
ATOM 699 O O . VAL A 1 93 ? -3.204 -5.809 -3.541 1.00 98.19 93 VAL A O 1
ATOM 702 N N . ASP A 1 94 ? -3.358 -4.028 -4.910 1.00 96.44 94 ASP A N 1
ATOM 703 C CA . ASP A 1 94 ? -4.637 -4.355 -5.540 1.00 96.44 94 ASP A CA 1
ATOM 704 C C . ASP A 1 94 ? -5.712 -4.638 -4.477 1.00 96.44 94 ASP A C 1
ATOM 706 O O . ASP A 1 94 ? -6.130 -3.710 -3.784 1.00 96.44 94 ASP A O 1
ATOM 710 N N . ASP A 1 95 ? -6.122 -5.896 -4.301 1.00 94.94 95 ASP A N 1
ATOM 711 C CA . ASP A 1 95 ? -7.135 -6.329 -3.325 1.00 94.94 95 ASP A CA 1
ATOM 712 C C . ASP A 1 95 ? -6.539 -7.135 -2.154 1.00 94.94 95 ASP A C 1
ATOM 714 O O . ASP A 1 95 ? -7.235 -7.899 -1.474 1.00 94.94 95 ASP A O 1
ATOM 718 N N . VAL A 1 96 ? -5.229 -7.016 -1.925 1.00 96.69 96 VAL A N 1
ATOM 719 C CA . VAL A 1 96 ? -4.496 -7.780 -0.909 1.00 96.69 96 VAL A CA 1
ATOM 720 C C . VAL A 1 96 ? -3.970 -6.860 0.177 1.00 96.69 96 VAL A C 1
ATOM 722 O O . VAL A 1 96 ? -3.199 -5.935 -0.080 1.00 96.69 96 VAL A O 1
ATOM 725 N N . ARG A 1 97 ? -4.381 -7.136 1.418 1.00 96.69 97 ARG A N 1
ATOM 726 C CA . ARG A 1 97 ? -3.845 -6.479 2.609 1.00 96.69 97 ARG A CA 1
ATOM 727 C C . ARG A 1 97 ? -2.456 -7.021 2.893 1.00 96.69 97 ARG A C 1
ATOM 729 O O . ARG A 1 97 ? -2.312 -8.189 3.242 1.00 96.69 97 ARG A O 1
ATOM 736 N N . VAL A 1 98 ? -1.461 -6.154 2.795 1.00 96.06 98 VAL A N 1
ATOM 737 C CA . VAL A 1 98 ? -0.083 -6.518 3.098 1.00 96.06 98 VAL A CA 1
ATOM 738 C C . VAL A 1 98 ? 0.090 -6.654 4.608 1.00 96.06 98 VAL A C 1
ATOM 740 O O . VAL A 1 98 ? -0.375 -5.810 5.374 1.00 96.06 98 VAL A O 1
ATOM 743 N N . GLY A 1 99 ? 0.814 -7.683 5.042 1.00 92.00 99 GLY A N 1
ATOM 744 C CA . GLY A 1 99 ? 1.417 -7.711 6.373 1.00 92.00 99 GLY A CA 1
ATOM 745 C C . GLY A 1 99 ? 2.860 -8.205 6.340 1.00 92.00 99 GLY A C 1
ATOM 746 O O . GLY A 1 99 ? 3.518 -8.179 5.300 1.00 92.00 99 GLY A O 1
ATOM 747 N N . VAL A 1 100 ? 3.383 -8.578 7.505 1.00 88.56 100 VAL A N 1
ATOM 748 C CA . VAL A 1 100 ? 4.825 -8.799 7.721 1.00 88.56 100 VAL A CA 1
ATOM 749 C C . VAL A 1 100 ? 5.381 -9.969 6.903 1.00 88.56 100 VAL A C 1
ATOM 751 O O . VAL A 1 100 ? 6.487 -9.886 6.384 1.00 88.56 100 VAL A O 1
ATOM 754 N N . ASP A 1 101 ? 4.599 -11.029 6.760 1.00 90.25 101 ASP A N 1
ATOM 755 C CA . ASP A 1 101 ? 4.891 -12.264 6.023 1.00 90.25 101 ASP A CA 1
ATOM 756 C C . ASP A 1 101 ? 4.422 -12.234 4.559 1.00 90.25 101 ASP A C 1
ATOM 758 O O . ASP A 1 101 ? 4.548 -13.245 3.867 1.00 90.25 101 ASP A O 1
ATOM 762 N N . SER A 1 102 ? 3.876 -11.108 4.081 1.00 94.75 102 SER A N 1
ATOM 763 C CA . SER A 1 102 ? 3.427 -11.015 2.693 1.00 94.75 102 SER A CA 1
ATOM 764 C C . SER A 1 102 ? 4.598 -11.184 1.729 1.00 94.75 102 SER A C 1
ATOM 766 O O . SER A 1 102 ? 5.678 -10.619 1.928 1.00 94.75 102 SER A O 1
ATOM 768 N N . TYR A 1 103 ? 4.370 -11.930 0.655 1.00 96.75 103 TYR A N 1
ATOM 769 C CA . TYR A 1 103 ? 5.402 -12.314 -0.300 1.00 96.75 103 TYR A CA 1
ATOM 770 C C . TYR A 1 103 ? 4.941 -12.117 -1.742 1.00 96.75 103 TYR A C 1
ATOM 772 O O . TYR A 1 103 ? 3.757 -12.232 -2.060 1.00 96.75 103 TYR A O 1
ATOM 780 N N . PHE A 1 104 ? 5.905 -11.875 -2.632 1.00 98.31 104 PHE A N 1
ATOM 781 C CA . PHE A 1 104 ? 5.677 -11.790 -4.072 1.00 98.31 104 PHE A CA 1
ATOM 782 C C . PHE A 1 104 ? 6.322 -12.976 -4.789 1.00 98.31 104 PHE A C 1
ATOM 784 O O . PHE A 1 104 ? 7.426 -13.387 -4.433 1.00 98.31 104 PHE A O 1
ATOM 791 N N . LEU A 1 105 ? 5.662 -13.504 -5.821 1.00 97.94 105 LEU A N 1
ATOM 792 C CA . LEU A 1 105 ? 6.198 -14.567 -6.678 1.00 97.94 105 LEU A CA 1
ATOM 793 C C . LEU A 1 105 ? 5.980 -14.237 -8.150 1.00 97.94 105 LEU A C 1
ATOM 795 O O . LEU A 1 105 ? 4.901 -13.788 -8.536 1.00 97.94 105 LEU A O 1
ATOM 799 N N . ASP A 1 106 ? 6.987 -14.519 -8.973 1.00 97.50 106 ASP A N 1
ATOM 800 C CA . ASP A 1 106 ? 6.820 -14.529 -10.422 1.00 97.50 106 ASP A CA 1
ATOM 801 C C . ASP A 1 106 ? 6.031 -15.785 -10.834 1.00 97.50 106 ASP A C 1
ATOM 803 O O . ASP A 1 106 ? 6.363 -16.911 -10.460 1.00 97.50 106 ASP A O 1
ATOM 807 N N . ASP A 1 107 ? 4.983 -15.589 -11.625 1.00 93.88 107 ASP A N 1
ATOM 808 C CA . ASP A 1 107 ? 4.155 -16.621 -12.245 1.00 93.88 107 ASP A CA 1
ATOM 809 C C . ASP A 1 107 ? 4.253 -16.480 -13.779 1.00 93.88 107 ASP A C 1
ATOM 811 O O . ASP A 1 107 ? 4.677 -15.457 -14.322 1.00 93.88 107 ASP A O 1
ATOM 815 N N . ARG A 1 108 ? 3.837 -17.512 -14.516 1.00 89.44 108 ARG A N 1
ATOM 816 C CA . ARG A 1 108 ? 3.717 -17.462 -15.981 1.00 89.44 108 ARG A CA 1
ATOM 817 C C . ARG A 1 108 ? 2.767 -16.354 -16.439 1.00 89.44 108 ARG A C 1
ATOM 819 O O . ARG A 1 108 ? 2.960 -15.806 -17.519 1.00 89.44 108 ARG A O 1
ATOM 826 N N . ASN A 1 109 ? 1.757 -16.045 -15.625 1.00 88.00 109 ASN A N 1
ATOM 827 C CA . ASN A 1 109 ? 0.705 -15.083 -15.950 1.00 88.00 109 ASN A CA 1
ATOM 828 C C . ASN A 1 109 ? 0.959 -13.665 -15.404 1.00 88.00 109 ASN A C 1
ATOM 830 O O . ASN A 1 109 ? 0.098 -12.808 -15.570 1.00 88.00 109 ASN A O 1
ATOM 834 N N . GLY A 1 110 ? 2.096 -13.409 -14.748 1.00 93.38 110 GLY A N 1
ATOM 835 C CA . GLY A 1 110 ? 2.403 -12.119 -14.121 1.00 93.38 110 GLY A CA 1
ATOM 836 C C . GLY A 1 110 ? 2.992 -12.292 -12.725 1.00 93.38 110 GLY A C 1
ATOM 837 O O . GLY A 1 110 ? 3.645 -13.293 -12.447 1.00 93.38 110 GLY A O 1
ATOM 838 N N . VAL A 1 111 ? 2.753 -11.334 -11.833 1.00 97.44 111 VAL A N 1
ATOM 839 C CA . VAL A 1 111 ? 3.223 -11.393 -10.441 1.00 97.44 111 VAL A CA 1
ATOM 840 C C . VAL A 1 111 ? 2.068 -11.744 -9.508 1.00 97.44 111 VAL A C 1
ATOM 842 O O . VAL A 1 111 ? 0.951 -11.255 -9.675 1.00 97.44 111 VAL A O 1
ATOM 845 N N . ARG A 1 112 ? 2.328 -12.581 -8.503 1.00 97.81 112 ARG A N 1
ATOM 846 C CA . ARG A 1 112 ? 1.398 -12.854 -7.403 1.00 97.81 112 ARG A CA 1
ATOM 847 C C . ARG A 1 112 ? 1.841 -12.179 -6.116 1.00 97.81 112 ARG A C 1
ATOM 849 O O . ARG A 1 112 ? 3.040 -12.104 -5.870 1.00 97.81 112 ARG A O 1
ATOM 856 N N . ILE A 1 113 ? 0.878 -11.808 -5.278 1.00 97.88 113 ILE A N 1
ATOM 857 C CA . ILE A 1 113 ? 1.076 -11.495 -3.860 1.00 97.88 113 ILE A CA 1
ATOM 858 C C . ILE A 1 113 ? 0.213 -12.439 -3.020 1.00 97.88 113 ILE A C 1
ATOM 860 O O .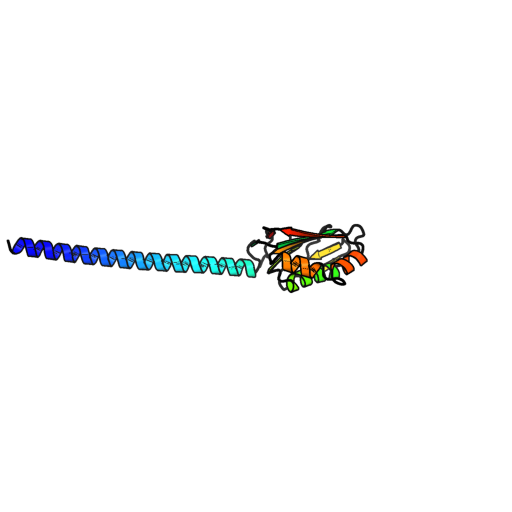 ILE A 1 113 ? -0.976 -12.604 -3.298 1.00 97.88 113 ILE A O 1
ATOM 864 N N . ASP A 1 114 ? 0.806 -13.114 -2.038 1.00 95.69 114 ASP A N 1
ATOM 865 C CA . ASP A 1 114 ? 0.105 -14.040 -1.132 1.00 95.69 114 ASP A CA 1
ATOM 866 C C . ASP A 1 114 ? -0.792 -15.053 -1.879 1.00 95.69 114 ASP A C 1
ATOM 868 O O . ASP A 1 114 ? -1.937 -15.329 -1.521 1.00 95.69 114 ASP A O 1
ATOM 872 N N . GLY A 1 115 ? -0.277 -15.570 -3.002 1.00 95.31 115 GLY A N 1
ATOM 873 C CA . GLY A 1 115 ? -0.963 -16.522 -3.882 1.00 95.31 115 GLY A CA 1
ATOM 874 C C . GLY A 1 115 ? -1.990 -15.915 -4.854 1.00 95.31 115 GLY A C 1
ATOM 875 O O . GLY A 1 115 ? -2.428 -16.606 -5.780 1.00 95.31 115 GLY A O 1
ATOM 876 N N . ARG A 1 116 ? -2.3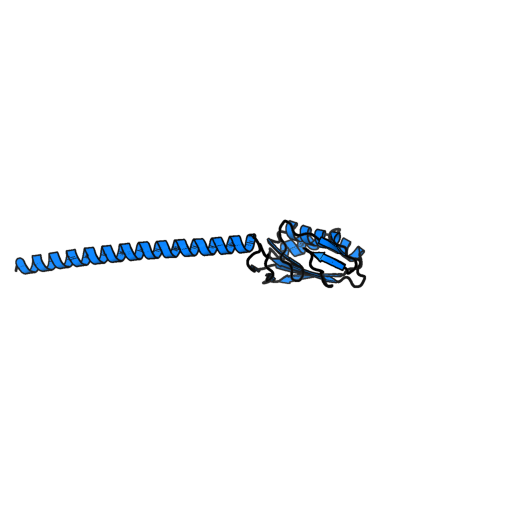43 -14.633 -4.730 1.00 96.31 116 ARG A N 1
ATOM 877 C CA . ARG A 1 116 ? -3.292 -13.933 -5.616 1.00 96.31 116 ARG A CA 1
ATOM 878 C C . ARG A 1 116 ? -2.566 -13.264 -6.778 1.00 96.31 116 ARG A C 1
ATOM 880 O O . ARG A 1 116 ? -1.567 -12.590 -6.568 1.00 96.31 116 ARG A O 1
ATOM 887 N N . LEU A 1 117 ? -3.058 -13.465 -8.001 1.00 96.62 117 LEU A N 1
ATOM 888 C CA . LEU A 1 117 ? -2.496 -12.840 -9.202 1.00 96.62 117 LEU A CA 1
ATOM 889 C C . LEU A 1 117 ? -2.847 -11.350 -9.230 1.00 96.62 117 LEU A C 1
ATOM 891 O O . LEU A 1 117 ? -4.016 -10.998 -9.082 1.00 96.62 117 LEU A O 1
ATOM 895 N N . LEU A 1 118 ? -1.836 -10.508 -9.421 1.00 96.81 118 LEU A N 1
ATOM 896 C CA . LEU A 1 118 ? -1.987 -9.064 -9.542 1.00 96.81 118 LEU A CA 1
ATOM 897 C C . LEU A 1 118 ? -2.352 -8.661 -10.973 1.00 96.81 118 LEU A C 1
ATOM 899 O O . LEU A 1 118 ? -2.036 -9.373 -11.930 1.00 96.81 118 LEU A O 1
ATOM 903 N N . SER A 1 119 ? -2.991 -7.501 -11.115 1.00 93.31 119 SER A N 1
ATOM 904 C CA . SER A 1 119 ? -3.386 -6.951 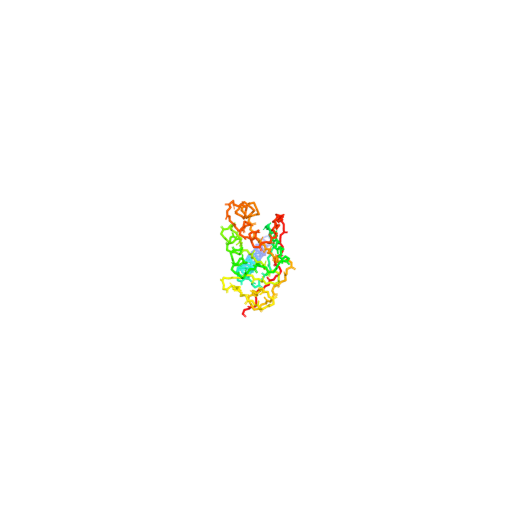-12.414 1.00 93.31 119 SER A CA 1
ATOM 905 C C . SER A 1 119 ? -2.659 -5.643 -12.698 1.00 93.31 119 SER A C 1
ATOM 907 O O . SER A 1 119 ? -2.538 -4.784 -11.835 1.00 93.31 119 SER A O 1
ATOM 909 N N . VAL A 1 120 ? -2.188 -5.463 -13.934 1.00 93.69 120 VAL A N 1
ATOM 910 C CA . VAL A 1 120 ? -1.590 -4.192 -14.366 1.00 93.69 120 VAL A CA 1
ATOM 911 C C . VAL A 1 120 ? -2.713 -3.186 -14.684 1.00 93.69 120 VAL A C 1
ATOM 913 O O . VAL A 1 120 ? -3.646 -3.554 -15.403 1.00 93.69 120 VAL A O 1
ATOM 916 N N . PRO A 1 121 ? -2.630 -1.916 -14.237 1.00 96.94 121 PRO A N 1
ATOM 917 C CA . PRO A 1 121 ? -1.560 -1.333 -13.426 1.00 96.94 121 PRO A CA 1
ATOM 918 C C . PRO A 1 121 ? -1.600 -1.806 -11.969 1.00 96.94 121 PRO A C 1
ATOM 920 O O . PRO A 1 121 ? -2.651 -1.755 -11.338 1.00 96.94 121 PRO A O 1
ATOM 923 N N . TYR A 1 122 ? -0.434 -2.174 -11.429 1.00 98.12 122 TYR A N 1
ATOM 924 C CA . TYR A 1 122 ? -0.311 -2.568 -10.027 1.00 98.12 122 TYR A CA 1
ATOM 925 C C . TYR A 1 122 ? -0.600 -1.359 -9.143 1.00 98.12 122 TYR A C 1
ATOM 927 O O . TYR A 1 122 ? 0.062 -0.320 -9.284 1.00 98.12 122 TYR A O 1
ATOM 935 N N . ARG A 1 123 ? -1.576 -1.482 -8.243 1.00 98.31 123 ARG A N 1
ATOM 936 C CA . ARG A 1 123 ? -2.027 -0.370 -7.408 1.00 98.31 123 ARG A CA 1
ATOM 937 C C . ARG A 1 123 ? -1.670 -0.593 -5.952 1.00 98.31 123 ARG A C 1
ATOM 939 O O . ARG A 1 123 ? -2.158 -1.517 -5.316 1.00 98.31 123 ARG A O 1
ATOM 946 N N . PHE A 1 124 ? -0.875 0.318 -5.412 1.00 98.56 124 PHE A N 1
ATOM 947 C CA . PHE A 1 124 ? -0.512 0.375 -4.007 1.00 98.56 124 PHE A CA 1
ATOM 948 C C . PHE A 1 124 ? -1.294 1.509 -3.350 1.00 98.56 124 PHE A C 1
ATOM 950 O O . PHE A 1 124 ? -1.197 2.667 -3.761 1.00 98.56 124 PHE A O 1
ATOM 957 N N . LEU A 1 125 ? -2.059 1.178 -2.319 1.00 98.62 125 LEU A N 1
ATOM 958 C CA . LEU A 1 125 ? -2.639 2.142 -1.395 1.00 98.62 125 LEU A CA 1
ATOM 959 C C . LEU A 1 125 ? -1.844 2.071 -0.098 1.00 98.62 125 LEU A C 1
ATOM 961 O O . LEU A 1 125 ? -1.781 1.006 0.514 1.00 98.62 125 LEU A O 1
ATOM 965 N N . ALA A 1 126 ? -1.246 3.185 0.309 1.00 98.50 126 ALA A N 1
ATOM 966 C CA . ALA A 1 126 ? -0.443 3.259 1.522 1.00 98.50 126 ALA A CA 1
ATOM 967 C C . ALA A 1 126 ? -0.948 4.390 2.418 1.00 98.50 126 ALA A C 1
ATOM 969 O O . ALA A 1 126 ? -1.084 5.522 1.954 1.00 98.50 126 ALA A O 1
ATOM 970 N N . ILE A 1 127 ? -1.218 4.079 3.685 1.00 98.62 127 ILE A N 1
ATOM 971 C CA . ILE A 1 127 ? -1.567 5.043 4.735 1.00 98.62 127 ILE A CA 1
ATOM 972 C C . ILE A 1 127 ? -0.292 5.387 5.508 1.00 98.62 127 ILE A C 1
ATOM 974 O O . ILE A 1 127 ? 0.465 4.490 5.878 1.00 98.62 127 ILE A O 1
ATOM 978 N N . GLY A 1 128 ? -0.058 6.677 5.727 1.00 98.06 128 GLY A N 1
ATOM 979 C CA . GLY A 1 128 ? 1.130 7.236 6.376 1.00 98.06 128 GLY A CA 1
ATOM 980 C C . GLY A 1 128 ? 1.281 8.720 6.029 1.00 98.06 128 GLY A C 1
ATOM 981 O O . GLY A 1 128 ? 0.397 9.301 5.393 1.00 98.06 128 GLY A O 1
ATOM 982 N N . ASP A 1 129 ? 2.405 9.348 6.383 1.00 98.31 129 ASP A N 1
ATOM 983 C CA . ASP A 1 129 ? 2.648 10.742 5.990 1.00 98.31 129 ASP A CA 1
ATOM 984 C C . ASP A 1 129 ? 2.879 10.859 4.465 1.00 98.31 129 ASP A C 1
ATOM 986 O O . ASP A 1 129 ? 3.885 10.367 3.939 1.00 98.31 129 ASP A O 1
ATOM 990 N N . PRO A 1 130 ? 1.974 11.515 3.713 1.00 98.12 130 PRO A N 1
ATOM 991 C CA . PRO A 1 130 ? 2.036 11.521 2.257 1.00 98.12 130 PRO A CA 1
ATOM 992 C C . PRO A 1 130 ? 3.232 12.304 1.716 1.00 98.12 130 PRO A C 1
ATOM 994 O O . PRO A 1 130 ? 3.754 11.970 0.649 1.00 98.12 130 PRO A O 1
ATOM 997 N N . HIS A 1 131 ? 3.676 13.339 2.434 1.00 97.50 131 HIS A N 1
ATOM 998 C CA . HIS A 1 131 ? 4.825 14.145 2.040 1.00 97.50 131 HIS A CA 1
ATOM 999 C C . HIS A 1 131 ? 6.128 13.340 2.154 1.00 97.50 131 HIS A C 1
ATOM 1001 O O . HIS A 1 131 ? 6.929 13.328 1.216 1.00 97.50 131 HIS A O 1
ATOM 1007 N N . THR A 1 132 ? 6.312 12.620 3.261 1.00 97.25 132 THR A N 1
ATOM 1008 C CA . THR A 1 132 ? 7.470 11.755 3.523 1.00 97.25 132 THR A CA 1
ATOM 1009 C C . THR A 1 132 ? 7.538 10.626 2.501 1.00 97.25 132 THR A C 1
ATOM 1011 O O . THR A 1 132 ? 8.561 10.488 1.832 1.00 97.25 132 THR A O 1
ATOM 1014 N N . MET A 1 133 ? 6.429 9.912 2.268 1.00 97.44 133 MET A N 1
ATOM 1015 C CA . MET A 1 133 ? 6.363 8.858 1.246 1.00 97.44 133 MET A CA 1
ATOM 1016 C C . MET A 1 133 ? 6.653 9.383 -0.162 1.00 97.44 133 MET A C 1
ATOM 1018 O O . MET A 1 133 ? 7.467 8.812 -0.885 1.00 97.44 133 MET A O 1
ATOM 1022 N N . THR A 1 134 ? 6.040 10.500 -0.558 1.00 95.50 134 THR A N 1
ATOM 1023 C CA . THR A 1 134 ? 6.281 11.080 -1.890 1.00 95.50 134 THR A CA 1
ATOM 1024 C C . THR A 1 134 ? 7.733 11.520 -2.056 1.00 95.50 134 THR A C 1
ATOM 1026 O O . THR A 1 134 ? 8.307 11.338 -3.128 1.00 95.50 134 THR A O 1
ATOM 1029 N N . THR A 1 135 ? 8.341 12.079 -1.010 1.00 94.06 135 THR A N 1
ATOM 1030 C CA . THR A 1 135 ? 9.747 12.501 -1.035 1.00 94.06 135 THR A CA 1
ATOM 1031 C C . THR A 1 135 ? 10.674 11.295 -1.167 1.00 94.06 135 THR A C 1
ATOM 1033 O O . THR A 1 135 ? 11.516 11.284 -2.0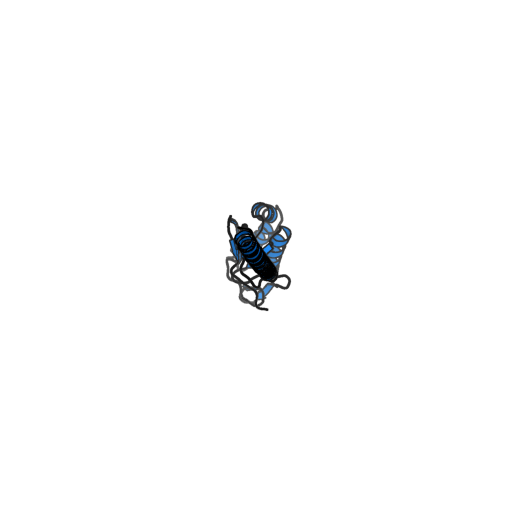62 1.00 94.06 135 THR A O 1
ATOM 1036 N N . ALA A 1 136 ? 10.479 10.266 -0.338 1.00 92.69 136 ALA A N 1
ATOM 1037 C CA . ALA A 1 136 ? 11.295 9.055 -0.328 1.00 92.69 136 ALA A CA 1
ATOM 1038 C C . ALA A 1 136 ? 11.249 8.311 -1.672 1.00 92.69 136 ALA A C 1
ATOM 1040 O O . ALA A 1 136 ? 12.287 8.035 -2.272 1.00 92.69 136 ALA A O 1
ATOM 1041 N N . LEU A 1 137 ? 10.052 8.090 -2.223 1.00 92.50 137 LEU A N 1
ATOM 1042 C CA . LEU A 1 137 ? 9.892 7.372 -3.493 1.00 92.50 137 LEU A CA 1
ATOM 1043 C C . LEU A 1 137 ? 10.476 8.120 -4.704 1.00 92.50 137 LEU A C 1
ATOM 1045 O O . LEU A 1 137 ? 10.795 7.497 -5.718 1.00 92.50 137 LEU A O 1
ATOM 1049 N N . ASN A 1 138 ? 10.618 9.447 -4.620 1.00 89.50 138 ASN A N 1
ATOM 1050 C CA . ASN A 1 138 ? 11.205 10.272 -5.678 1.00 89.50 138 ASN A CA 1
ATOM 1051 C C . ASN A 1 138 ? 12.721 10.486 -5.525 1.00 89.50 138 ASN A C 1
ATOM 1053 O O . ASN A 1 138 ? 13.303 11.215 -6.334 1.00 89.50 138 ASN A O 1
ATOM 1057 N N . ILE A 1 139 ? 13.377 9.858 -4.539 1.00 88.12 139 ILE A N 1
ATOM 1058 C CA . ILE A 1 139 ? 14.831 9.957 -4.375 1.00 88.12 139 ILE A CA 1
ATOM 1059 C C . ILE A 1 139 ? 15.529 9.501 -5.674 1.00 88.12 139 ILE A C 1
ATOM 1061 O O . ILE A 1 139 ? 15.305 8.379 -6.155 1.00 88.12 139 ILE A O 1
ATOM 1065 N N . PRO A 1 140 ? 16.387 10.352 -6.278 1.00 81.31 140 PRO A N 1
ATOM 1066 C CA . PRO A 1 140 ? 17.105 10.008 -7.495 1.00 81.31 140 PRO A CA 1
ATOM 1067 C C . PRO A 1 140 ? 17.909 8.722 -7.333 1.00 81.31 140 PRO A C 1
ATOM 1069 O O . PRO A 1 140 ? 18.628 8.535 -6.357 1.00 81.31 140 PRO A O 1
ATOM 1072 N N . GLY A 1 141 ? 17.817 7.839 -8.326 1.00 76.88 141 GLY A N 1
ATOM 1073 C CA . GLY A 1 141 ? 18.527 6.564 -8.295 1.00 76.88 141 GLY A CA 1
ATOM 1074 C C . GLY A 1 141 ? 17.728 5.397 -7.704 1.00 76.88 141 GLY A C 1
ATOM 1075 O O . GLY A 1 141 ? 18.112 4.261 -7.983 1.00 76.88 141 GLY A O 1
ATOM 1076 N N . GLY A 1 142 ? 16.623 5.657 -6.996 1.00 85.94 142 GLY A N 1
ATOM 1077 C CA . GLY A 1 142 ? 15.811 4.648 -6.305 1.00 85.94 142 GLY A CA 1
ATOM 1078 C C . GLY A 1 142 ? 14.753 3.944 -7.168 1.00 85.94 142 GLY A C 1
ATOM 1079 O O . GLY A 1 142 ? 14.900 3.803 -8.390 1.00 85.94 142 GLY A O 1
ATOM 1080 N N . LEU A 1 143 ? 13.661 3.526 -6.520 1.00 89.44 143 LEU A N 1
ATOM 1081 C CA . LEU A 1 143 ? 12.580 2.697 -7.071 1.00 89.44 143 LEU A CA 1
ATOM 1082 C C . LEU A 1 143 ? 12.055 3.155 -8.439 1.00 89.44 143 LEU A C 1
ATOM 1084 O O . LEU A 1 143 ? 11.984 2.361 -9.380 1.00 89.44 143 LEU A O 1
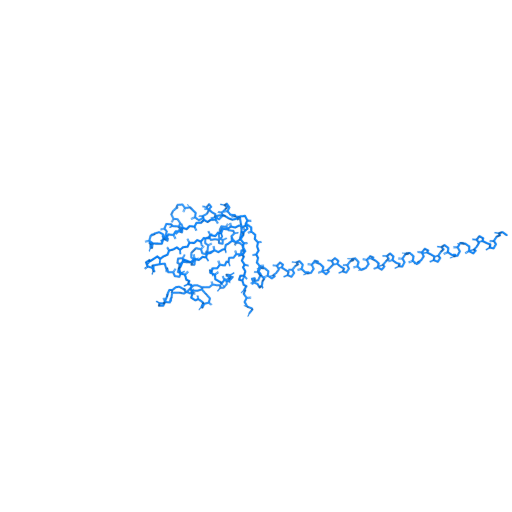ATOM 1088 N N . VAL A 1 144 ? 11.697 4.437 -8.574 1.00 91.50 144 VAL A N 1
ATOM 1089 C CA . VAL A 1 144 ? 11.088 4.974 -9.806 1.00 91.50 144 VAL A CA 1
ATOM 1090 C C . VAL A 1 144 ? 12.016 4.793 -11.007 1.00 91.50 144 VAL A C 1
ATOM 1092 O O . VAL A 1 144 ? 11.556 4.478 -12.105 1.00 91.50 144 VAL A O 1
ATOM 1095 N N . ARG A 1 145 ? 13.331 4.949 -10.817 1.00 92.12 145 ARG A N 1
ATOM 1096 C CA . ARG A 1 145 ? 14.316 4.725 -11.881 1.00 92.12 145 ARG A CA 1
ATOM 1097 C C . ARG A 1 145 ? 14.399 3.245 -12.245 1.00 92.12 145 ARG A C 1
ATOM 1099 O O . ARG A 1 145 ? 14.419 2.936 -13.433 1.00 92.12 145 ARG A O 1
ATOM 1106 N N . THR A 1 146 ? 14.433 2.355 -11.255 1.00 92.25 146 THR A N 1
ATOM 1107 C CA . THR A 1 146 ? 14.469 0.900 -11.473 1.00 92.25 146 THR A CA 1
ATOM 1108 C C . THR A 1 146 ? 13.252 0.435 -12.274 1.00 92.25 146 THR A C 1
ATOM 1110 O O . THR A 1 146 ? 13.408 -0.225 -13.302 1.00 92.25 146 THR A O 1
ATOM 1113 N N . LEU A 1 147 ? 12.049 0.872 -11.889 1.00 94.44 147 LEU A N 1
ATOM 1114 C CA . LEU A 1 147 ? 10.804 0.557 -12.598 1.00 94.44 147 LEU A CA 1
ATOM 1115 C C . LEU A 1 147 ? 10.777 1.140 -14.019 1.00 94.44 147 LEU A C 1
ATOM 1117 O O . LEU A 1 147 ? 10.426 0.438 -14.967 1.00 94.44 147 LEU A O 1
ATOM 1121 N N . ARG A 1 148 ? 11.223 2.389 -14.208 1.00 93.62 148 ARG A N 1
ATOM 1122 C CA . ARG A 1 148 ? 11.363 2.977 -15.554 1.00 93.62 148 ARG A CA 1
ATOM 1123 C C . ARG A 1 148 ? 12.379 2.231 -16.416 1.00 93.62 148 ARG A C 1
ATOM 1125 O O . ARG A 1 148 ? 12.147 2.072 -17.610 1.00 93.62 148 ARG A O 1
ATOM 1132 N N . GLY A 1 149 ? 13.468 1.737 -15.827 1.00 93.12 149 GLY A N 1
ATOM 1133 C CA . GLY A 1 149 ? 14.450 0.887 -16.506 1.00 93.12 149 GLY A CA 1
ATOM 1134 C C . GLY A 1 149 ? 13.852 -0.434 -17.001 1.00 93.12 149 GLY A C 1
ATOM 1135 O O . GLY A 1 149 ? 14.209 -0.900 -18.082 1.00 93.12 149 GLY A O 1
ATOM 1136 N N . ALA A 1 150 ? 12.877 -0.985 -16.272 1.00 92.56 150 ALA A N 1
ATOM 1137 C CA . ALA A 1 150 ? 12.074 -2.123 -16.720 1.00 92.56 150 ALA A CA 1
ATOM 1138 C C . ALA A 1 150 ? 11.032 -1.748 -17.798 1.00 92.56 150 ALA A C 1
ATOM 1140 O O . ALA A 1 150 ? 10.421 -2.626 -18.398 1.00 92.56 150 ALA A O 1
ATOM 1141 N N . GLY A 1 151 ? 10.849 -0.461 -18.103 1.00 93.44 151 GLY A N 1
ATOM 1142 C CA . GLY A 1 151 ? 9.857 0.031 -19.061 1.00 93.44 151 GLY A CA 1
ATOM 1143 C C . GLY A 1 151 ? 8.479 0.304 -18.457 1.00 93.44 151 GLY A C 1
ATOM 1144 O O . GLY A 1 151 ? 7.525 0.487 -19.213 1.00 93.44 151 GLY A O 1
ATOM 1145 N N . ALA A 1 152 ? 8.370 0.344 -17.127 1.00 96.50 152 ALA A N 1
ATOM 1146 C CA . ALA A 1 152 ? 7.146 0.711 -16.431 1.00 96.50 152 ALA A CA 1
ATOM 1147 C C . ALA A 1 152 ? 7.019 2.233 -16.250 1.00 96.50 152 ALA A C 1
ATOM 1149 O O . ALA A 1 152 ? 8.004 2.974 -16.217 1.00 96.50 152 ALA A O 1
ATOM 1150 N N . THR A 1 153 ? 5.784 2.706 -16.092 1.00 96.62 153 THR A N 1
ATOM 1151 C CA . THR A 1 153 ? 5.472 4.086 -15.699 1.00 96.62 153 THR A CA 1
ATOM 1152 C C . THR A 1 153 ? 4.935 4.102 -14.281 1.00 96.62 153 THR A C 1
ATOM 1154 O O . THR A 1 153 ? 4.115 3.263 -13.918 1.00 96.62 153 THR A O 1
ATOM 1157 N N . VAL A 1 154 ? 5.390 5.074 -13.493 1.00 96.19 154 VAL A N 1
ATOM 1158 C CA . VAL A 1 154 ? 5.025 5.221 -12.086 1.00 96.19 154 VAL A CA 1
ATOM 1159 C C . VAL A 1 154 ? 4.305 6.547 -11.885 1.00 96.19 154 VAL A C 1
ATOM 1161 O O . VAL A 1 154 ? 4.833 7.590 -12.277 1.00 96.19 154 VAL A O 1
ATOM 1164 N N . LEU A 1 155 ? 3.128 6.502 -11.263 1.00 97.19 155 LEU A N 1
ATOM 1165 C CA . LEU A 1 155 ? 2.374 7.672 -10.822 1.00 97.19 155 LEU A CA 1
ATOM 1166 C C . LEU A 1 155 ? 2.170 7.591 -9.308 1.00 97.19 155 LEU A C 1
ATOM 1168 O O . LEU A 1 155 ? 1.626 6.609 -8.814 1.00 97.19 155 LEU A O 1
ATOM 1172 N N . ILE A 1 156 ? 2.590 8.631 -8.590 1.00 97.44 156 ILE A N 1
ATOM 1173 C CA . ILE A 1 156 ? 2.417 8.761 -7.139 1.00 97.44 156 ILE A CA 1
ATOM 1174 C C . ILE A 1 156 ? 1.455 9.918 -6.900 1.00 97.44 156 ILE A C 1
ATOM 1176 O O . ILE A 1 156 ? 1.725 11.044 -7.317 1.00 97.44 156 ILE A O 1
ATOM 1180 N N . THR A 1 157 ? 0.337 9.641 -6.237 1.00 98.38 157 THR A N 1
ATOM 1181 C CA . THR A 1 157 ? -0.709 10.627 -5.960 1.00 98.38 157 THR A CA 1
ATOM 1182 C C . THR A 1 157 ? -0.920 10.751 -4.452 1.00 98.38 157 THR A C 1
ATOM 1184 O O . THR A 1 157 ? -1.507 9.848 -3.853 1.00 98.38 157 THR A O 1
ATOM 1187 N N . PRO A 1 158 ? -0.491 11.860 -3.824 1.00 98.06 158 PRO A N 1
ATOM 1188 C CA . PRO A 1 158 ? -0.855 12.184 -2.450 1.00 98.06 158 PRO A CA 1
ATOM 1189 C C . PRO A 1 158 ? -2.364 12.321 -2.283 1.00 98.06 158 PRO A C 1
ATOM 1191 O O . PRO A 1 158 ? -3.047 12.927 -3.112 1.00 98.06 158 PRO A O 1
ATOM 1194 N N . ARG A 1 159 ? -2.892 11.783 -1.187 1.00 98.00 159 ARG A N 1
ATOM 1195 C CA . ARG A 1 159 ? -4.307 11.849 -0.831 1.00 98.00 159 ARG A CA 1
ATOM 1196 C C . ARG A 1 159 ? -4.438 12.248 0.635 1.00 98.00 159 ARG A C 1
ATOM 1198 O O . ARG A 1 159 ? -3.786 11.686 1.509 1.00 98.00 159 ARG A O 1
ATOM 1205 N N . ALA A 1 160 ? -5.353 13.175 0.912 1.00 96.69 160 ALA A N 1
ATOM 1206 C CA . ALA A 1 160 ? -5.742 13.496 2.287 1.00 96.69 160 ALA A CA 1
ATOM 1207 C C . ALA A 1 160 ? -6.455 12.319 2.976 1.00 96.69 160 ALA A C 1
ATOM 1209 O O . ALA A 1 160 ? -6.459 12.225 4.198 1.00 96.69 160 ALA A O 1
ATOM 1210 N N . LYS A 1 161 ? -7.061 11.429 2.179 1.00 97.50 161 LYS A N 1
ATOM 1211 C CA . LYS A 1 161 ? -7.725 10.218 2.645 1.00 97.50 161 LYS A CA 1
ATOM 1212 C C . LYS A 1 161 ? -7.516 9.077 1.649 1.00 97.50 161 LYS A C 1
ATOM 1214 O O . LYS A 1 161 ? -7.920 9.180 0.491 1.00 97.50 161 LYS A O 1
ATOM 1219 N N . VAL A 1 162 ? -6.911 8.000 2.124 1.00 97.75 162 VAL A N 1
ATOM 1220 C CA . VAL A 1 162 ? -6.784 6.688 1.490 1.00 97.75 162 VAL A CA 1
ATOM 1221 C C . VAL A 1 162 ? -7.598 5.709 2.327 1.00 97.75 162 VAL A C 1
ATOM 1223 O O . VAL A 1 162 ? -7.516 5.740 3.553 1.00 97.75 162 VAL A O 1
ATOM 1226 N N . ALA A 1 163 ? -8.381 4.854 1.674 1.00 97.19 163 ALA A N 1
ATOM 1227 C CA . ALA A 1 163 ? -9.113 3.778 2.329 1.00 97.19 163 ALA A CA 1
ATOM 1228 C C . ALA A 1 163 ? -8.499 2.431 1.939 1.00 97.19 163 ALA A C 1
ATOM 1230 O O . ALA A 1 163 ? -8.505 2.054 0.766 1.00 97.19 163 ALA A O 1
ATOM 1231 N N . VAL A 1 164 ? -7.978 1.710 2.928 1.00 96.19 164 VAL A N 1
ATOM 1232 C CA . VAL A 1 164 ? -7.511 0.330 2.797 1.00 96.19 164 VAL A CA 1
ATOM 1233 C C . VAL A 1 164 ? -8.624 -0.581 3.299 1.00 96.19 164 VAL A C 1
ATOM 1235 O O . VAL A 1 164 ? -8.799 -0.787 4.500 1.00 96.19 164 VAL A O 1
ATOM 1238 N N . GLY A 1 165 ? -9.415 -1.084 2.352 1.00 93.00 165 GLY A N 1
ATOM 1239 C CA . GLY A 1 165 ? -10.560 -1.952 2.630 1.00 93.00 165 GLY A CA 1
ATOM 1240 C C . GLY A 1 165 ? -10.195 -3.431 2.745 1.00 93.00 165 GLY A C 1
ATOM 1241 O O . GLY A 1 165 ? -10.943 -4.197 3.348 1.00 93.00 165 GLY A O 1
ATOM 1242 N N . ALA A 1 166 ? -9.056 -3.846 2.181 1.00 92.94 166 ALA A N 1
ATOM 1243 C CA . ALA A 1 166 ? -8.609 -5.224 2.277 1.00 92.94 166 ALA A CA 1
ATOM 1244 C C . ALA A 1 166 ? -8.224 -5.570 3.724 1.00 92.94 166 ALA A C 1
ATOM 1246 O O . ALA A 1 166 ? -7.543 -4.807 4.424 1.00 92.94 166 ALA A O 1
ATOM 1247 N N . VAL A 1 167 ? -8.613 -6.773 4.138 1.00 93.50 167 VAL A N 1
ATOM 1248 C CA . VAL A 1 167 ? -8.277 -7.352 5.439 1.00 93.50 167 VAL A CA 1
ATOM 1249 C C . VAL A 1 167 ? -7.662 -8.732 5.265 1.00 93.50 167 VAL A C 1
ATOM 1251 O O . VAL A 1 167 ? -7.936 -9.444 4.295 1.00 93.50 167 VAL A O 1
ATOM 1254 N N . ARG A 1 168 ? -6.815 -9.107 6.214 1.00 86.88 168 ARG A N 1
ATOM 1255 C CA . ARG A 1 168 ? -6.234 -10.438 6.313 1.00 86.88 168 ARG A CA 1
ATOM 1256 C C . ARG A 1 168 ? -7.238 -11.388 6.944 1.00 86.88 168 ARG A C 1
ATOM 1258 O O . ARG A 1 168 ? -7.935 -11.034 7.893 1.00 86.88 168 ARG A O 1
ATOM 1265 N N . SER A 1 169 ? -7.291 -12.602 6.412 1.00 74.06 169 SER A N 1
ATOM 1266 C CA . SER A 1 169 ? -7.909 -13.726 7.112 1.00 74.06 169 SER A CA 1
ATOM 1267 C C . SER A 1 169 ? -6.867 -14.328 8.069 1.00 74.06 169 SER A C 1
ATOM 1269 O O . SER A 1 169 ? -5.706 -14.412 7.661 1.00 74.06 169 SER A O 1
ATOM 1271 N N . PRO A 1 170 ? -7.240 -14.668 9.316 1.00 59.59 170 PRO A N 1
ATOM 1272 C CA . PRO A 1 170 ? -6.361 -15.357 10.262 1.00 59.59 170 PRO A CA 1
ATOM 1273 C C . PRO A 1 170 ? -5.882 -16.721 9.760 1.00 59.59 170 PRO A C 1
ATOM 1275 O O . PRO A 1 170 ? -6.630 -17.358 8.981 1.00 59.59 170 PRO A O 1
#

Sequence (170 aa):
MLADLGQRSERLRADLRDLEGTRARLERDAEGGTALEEARERATTYGILAGTLPAEGPGIELLISDPGNRVKAINLLDALQELRDAGAEVVQVDDVRVGVDSYFLDDRNGVRIDGRLLSVPYRFLAIGDPHTMTTALNIPGGLVRTLRGAGATVLITPRAKVAVGAVRSP

Secondary structure (DSSP, 8-state):
-HHHHHHHHHHHHHHHHHHHHHHHHHHHHHHHHHHHHHHHHHHHHHHHHTT-S-EEEEEEEEEEE-TTS---HHHHHHHHHHHHHTT-SEEEETTEE--TT--EEEETTEEEETTEEP-SSEEEEEES-HHHHHHHHT-TTSHHHHHHHTT-EEEEEEEEEEEE------

pLDDT: mean 90.96, std 8.44, range [58.81, 98.62]

Foldseek 3Di:
DVVVVVVVVVVVVVVVVVVVVVVVVVVVVVVVVVVVVVVVVVVVVVCVQQQAAKDKFWAKKKWKAQPPLQDAQVLVVQVVVLLVVLPFRWKDKPQATDDDPWGWHQDPVHIDIPNHHHDPRTIMFTHGDHVSSVVSCPPPPGSQVVSVVSVMHMDMGTDRMTIGGHGDDD

Radius of gyration: 28.51 Å; chains: 1; bounding box: 62×39×90 Å